Protein AF-A0A3D6BWH7-F1 (afdb_monomer_lite)

Radius of gyration: 14.56 Å; chains: 1; bounding box: 28×41×43 Å

Structure (mmCIF, N/CA/C/O backbone):
data_AF-A0A3D6BWH7-F1
#
_entry.id   AF-A0A3D6BWH7-F1
#
loop_
_atom_site.group_PDB
_atom_site.id
_atom_site.type_symbol
_atom_site.label_atom_id
_atom_site.label_alt_id
_atom_site.label_comp_id
_atom_site.label_asym_id
_atom_site.label_entity_id
_atom_site.label_seq_id
_atom_site.pdbx_PDB_ins_code
_atom_site.Cartn_x
_atom_site.Cartn_y
_atom_site.Cartn_z
_atom_site.occupancy
_atom_site.B_iso_or_equiv
_atom_site.auth_seq_id
_atom_site.auth_comp_id
_atom_site.auth_asym_id
_atom_site.auth_atom_id
_atom_site.pdbx_PDB_model_num
ATOM 1 N N . ASN A 1 1 ? -6.056 -15.758 25.573 1.00 42.22 1 ASN A N 1
ATOM 2 C CA . ASN A 1 1 ? -5.090 -15.306 24.553 1.00 42.22 1 ASN A CA 1
ATOM 3 C C . ASN A 1 1 ? -5.109 -16.272 23.393 1.00 42.22 1 ASN A C 1
ATOM 5 O O . ASN A 1 1 ? -4.435 -17.286 23.454 1.00 42.22 1 ASN A O 1
ATOM 9 N N . SER A 1 2 ? -5.928 -15.989 22.390 1.00 40.78 2 SER A N 1
ATOM 10 C CA . SER A 1 2 ? -5.856 -16.630 21.076 1.00 40.78 2 SER A CA 1
ATOM 11 C C . SER A 1 2 ? -5.538 -15.498 20.094 1.00 40.78 2 SER A C 1
ATOM 13 O O . SER A 1 2 ? -6.094 -14.407 20.285 1.00 40.78 2 SER A O 1
ATOM 15 N N . PRO A 1 3 ? -4.575 -15.661 19.172 1.00 53.16 3 PRO A N 1
ATOM 16 C CA . PRO A 1 3 ? -4.222 -14.595 18.254 1.00 53.16 3 PRO A CA 1
ATOM 17 C C . PRO A 1 3 ? -5.419 -14.379 17.336 1.00 53.16 3 PRO A C 1
ATOM 19 O O . PRO A 1 3 ? -5.933 -15.306 16.714 1.00 53.16 3 PRO A O 1
ATOM 22 N N . VAL A 1 4 ? -5.917 -13.149 17.326 1.00 50.75 4 VAL A N 1
ATOM 23 C CA . VAL A 1 4 ? -6.995 -12.759 16.431 1.00 50.75 4 VAL A CA 1
ATOM 24 C C . VAL A 1 4 ? -6.478 -13.018 15.006 1.00 50.75 4 VAL A C 1
ATOM 26 O O . VAL A 1 4 ? -5.413 -12.509 14.666 1.00 50.75 4 VAL A O 1
ATOM 29 N N . TYR A 1 5 ? -7.201 -13.821 14.218 1.00 54.72 5 TYR A N 1
ATOM 30 C CA . TYR A 1 5 ? -7.025 -14.018 12.764 1.00 54.72 5 TYR A CA 1
ATOM 31 C C . TYR A 1 5 ? -6.102 -15.143 12.238 1.00 54.72 5 TYR A C 1
ATOM 33 O O . TYR A 1 5 ? -5.783 -15.123 11.053 1.00 54.72 5 TYR A O 1
ATOM 41 N N . GLU A 1 6 ? -5.735 -16.162 13.022 1.00 58.31 6 GLU A N 1
ATOM 42 C CA . GLU A 1 6 ? -4.945 -17.311 12.511 1.00 58.31 6 GLU A CA 1
ATOM 43 C C . GLU A 1 6 ? -5.609 -18.023 11.311 1.00 58.31 6 GLU A C 1
ATOM 45 O O . GLU A 1 6 ? -4.957 -18.270 10.295 1.00 58.31 6 GLU A O 1
ATOM 50 N N . ASP A 1 7 ? -6.923 -18.252 11.376 1.00 60.09 7 ASP A N 1
ATOM 51 C CA . ASP A 1 7 ? -7.673 -18.952 10.322 1.00 60.09 7 ASP A CA 1
ATOM 52 C C . ASP A 1 7 ? -7.663 -18.197 8.980 1.00 60.09 7 ASP A C 1
ATOM 54 O O . ASP A 1 7 ? -7.566 -18.810 7.921 1.00 60.09 7 ASP A O 1
ATOM 58 N N . VAL A 1 8 ? -7.680 -16.860 9.017 1.00 59.03 8 VAL A N 1
ATOM 59 C CA . VAL A 1 8 ? -7.667 -15.996 7.820 1.00 59.03 8 VAL A CA 1
ATOM 60 C C . VAL A 1 8 ? -6.304 -16.035 7.130 1.00 59.03 8 VAL A C 1
ATOM 62 O O . VAL A 1 8 ? -6.221 -16.014 5.903 1.00 59.03 8 VAL A O 1
ATOM 65 N N . PHE A 1 9 ? -5.223 -16.106 7.911 1.00 58.84 9 PHE A N 1
ATOM 66 C CA . PHE A 1 9 ? -3.869 -16.193 7.366 1.00 58.84 9 PHE A CA 1
ATOM 67 C C . PHE A 1 9 ? -3.631 -17.545 6.687 1.00 58.84 9 PHE A C 1
ATOM 69 O O . PHE A 1 9 ? -2.983 -17.599 5.644 1.00 58.84 9 PHE A O 1
ATOM 76 N N . LEU A 1 10 ? -4.193 -18.619 7.248 1.00 58.91 10 LEU A N 1
ATOM 77 C CA . LEU A 1 10 ? -4.096 -19.969 6.697 1.00 58.91 10 LEU A CA 1
ATOM 78 C C . LEU A 1 10 ? -4.996 -20.176 5.470 1.00 58.91 10 LEU A C 1
ATOM 80 O O . LEU A 1 10 ? -4.559 -20.792 4.504 1.00 58.91 10 LEU A O 1
ATOM 84 N N . GLU A 1 11 ? -6.228 -19.658 5.477 1.00 60.53 11 GLU A N 1
ATOM 85 C CA . GLU A 1 11 ? -7.183 -19.801 4.364 1.00 60.53 11 GLU A CA 1
ATOM 86 C C . GLU A 1 11 ? -6.723 -19.081 3.085 1.00 60.53 11 GLU A C 1
ATOM 88 O O . GLU A 1 11 ? -7.023 -19.522 1.975 1.00 60.53 11 GLU A O 1
ATOM 93 N N . HIS A 1 12 ? -5.978 -17.985 3.233 1.00 52.50 12 HIS A N 1
ATOM 94 C CA . HIS A 1 12 ? -5.541 -17.144 2.119 1.00 52.50 12 HIS A CA 1
ATOM 95 C C . HIS A 1 12 ? -4.045 -17.257 1.789 1.00 52.50 12 HIS A C 1
ATOM 97 O O . HIS A 1 12 ? -3.532 -16.412 1.056 1.00 52.50 12 HIS A O 1
ATOM 103 N N . ASP A 1 13 ? -3.347 -18.273 2.313 1.00 47.97 13 ASP A N 1
ATOM 104 C CA . ASP A 1 13 ? -1.902 -18.479 2.119 1.00 47.97 13 ASP A CA 1
ATOM 105 C C . ASP A 1 13 ? -1.057 -17.226 2.456 1.00 47.97 13 ASP A C 1
ATOM 107 O O . ASP A 1 13 ? -0.070 -16.899 1.789 1.00 47.97 13 ASP A O 1
ATOM 111 N N . ILE A 1 14 ? -1.432 -16.488 3.506 1.00 50.62 14 ILE A N 1
ATOM 112 C CA . ILE A 1 14 ? -0.702 -15.299 3.960 1.00 50.62 14 ILE A CA 1
ATOM 113 C C . ILE A 1 14 ? 0.504 -15.757 4.791 1.00 50.62 14 ILE A C 1
ATOM 115 O O . ILE A 1 14 ? 0.438 -15.923 6.009 1.00 50.62 14 ILE A O 1
ATOM 119 N N . PHE A 1 15 ? 1.641 -15.948 4.121 1.00 51.91 15 PHE A N 1
ATOM 120 C CA . PHE A 1 15 ? 2.928 -16.249 4.750 1.00 51.91 15 PHE A CA 1
ATOM 121 C C . PHE A 1 15 ? 3.693 -14.960 5.088 1.00 51.91 15 PHE A C 1
ATOM 123 O O . PHE A 1 15 ? 4.290 -14.334 4.213 1.00 51.91 15 PHE A O 1
ATOM 130 N N . THR A 1 16 ? 3.779 -14.585 6.369 1.00 53.59 16 THR A N 1
ATOM 131 C CA . THR A 1 16 ? 4.720 -13.543 6.828 1.00 53.59 16 THR A CA 1
ATOM 132 C C . THR A 1 16 ? 6.123 -14.139 6.995 1.00 53.59 16 THR A C 1
ATOM 134 O O . THR A 1 16 ? 6.623 -14.312 8.105 1.00 53.59 16 THR A O 1
ATOM 137 N N . GLY A 1 17 ? 6.747 -14.523 5.880 1.00 46.84 17 GLY A N 1
ATOM 138 C CA . GLY A 1 17 ? 8.157 -14.935 5.835 1.00 46.84 17 GLY A CA 1
ATOM 139 C C . GLY A 1 17 ? 9.140 -13.764 5.705 1.00 46.84 17 GLY A C 1
ATOM 140 O O . GLY A 1 17 ? 10.347 -13.976 5.750 1.00 46.84 17 GLY A O 1
ATOM 141 N N . ALA A 1 18 ? 8.642 -12.541 5.533 1.00 44.91 18 ALA A N 1
ATOM 142 C CA . ALA A 1 18 ? 9.437 -11.336 5.344 1.00 44.91 18 ALA A CA 1
ATOM 143 C C . ALA A 1 18 ? 8.948 -10.243 6.293 1.00 44.91 18 ALA A C 1
ATOM 145 O O . ALA A 1 18 ? 7.773 -10.208 6.655 1.00 44.91 18 ALA A O 1
ATOM 146 N N . GLU A 1 19 ? 9.863 -9.362 6.672 1.00 56.44 19 GLU A N 1
ATOM 147 C CA . GLU A 1 19 ? 9.758 -8.243 7.614 1.00 56.44 19 GLU A CA 1
ATOM 148 C C . GLU A 1 19 ? 8.812 -7.120 7.130 1.00 56.44 19 GLU A C 1
ATOM 150 O O . GLU A 1 19 ? 9.085 -5.933 7.309 1.00 56.44 19 GLU A O 1
ATOM 155 N N . GLY A 1 20 ? 7.711 -7.484 6.471 1.00 60.56 20 GLY A N 1
ATOM 156 C CA . GLY A 1 20 ? 6.748 -6.578 5.870 1.00 60.56 20 GLY A CA 1
ATOM 157 C C . GLY A 1 20 ? 6.036 -5.730 6.914 1.00 60.56 20 GLY A C 1
ATOM 158 O O . GLY A 1 20 ? 5.569 -6.220 7.944 1.00 60.56 20 GLY A O 1
ATOM 159 N N . LEU A 1 21 ? 5.934 -4.436 6.623 1.00 75.06 21 LEU A N 1
ATOM 160 C CA . LEU A 1 21 ? 5.144 -3.513 7.417 1.00 75.06 21 LEU A CA 1
ATOM 161 C C . LEU A 1 21 ? 3.660 -3.815 7.196 1.00 75.06 21 LEU A C 1
ATOM 163 O O . LEU A 1 21 ? 3.205 -3.911 6.055 1.00 75.06 21 LEU A O 1
ATOM 167 N N . TYR A 1 22 ? 2.898 -3.899 8.281 1.00 86.25 22 TYR A N 1
ATOM 168 C CA . TYR A 1 22 ? 1.444 -3.909 8.225 1.00 86.25 22 TYR A CA 1
ATOM 169 C C . TYR A 1 22 ? 0.857 -2.900 9.207 1.00 86.25 22 TYR A C 1
ATOM 171 O O . TYR A 1 22 ? 1.475 -2.538 10.211 1.00 86.25 22 TYR A O 1
ATOM 179 N N . ARG A 1 23 ? -0.360 -2.445 8.916 1.00 88.44 23 ARG A N 1
ATOM 180 C CA . ARG A 1 23 ? -1.132 -1.556 9.779 1.00 88.44 23 ARG A CA 1
ATOM 181 C C . ARG A 1 23 ? -2.611 -1.900 9.678 1.00 88.44 23 ARG A C 1
ATOM 183 O O . ARG A 1 23 ? -3.134 -2.038 8.580 1.00 88.44 23 ARG A O 1
ATOM 190 N N . ILE A 1 24 ? -3.288 -1.980 10.819 1.00 90.25 24 ILE A N 1
ATOM 191 C CA . ILE A 1 24 ? -4.752 -2.052 10.881 1.00 90.25 24 ILE A CA 1
ATOM 192 C C . ILE A 1 24 ? -5.284 -0.628 11.074 1.00 90.25 24 ILE A C 1
ATOM 194 O O . ILE A 1 24 ? -4.836 0.092 11.970 1.00 90.25 24 ILE A O 1
ATOM 198 N N . PHE A 1 25 ? -6.205 -0.208 10.214 1.00 91.12 25 PHE A N 1
ATOM 199 C CA . PHE A 1 25 ? -6.870 1.089 10.273 1.00 91.12 25 PHE A CA 1
ATOM 200 C C . PHE A 1 25 ? -8.045 1.074 11.270 1.00 91.12 25 PHE A C 1
ATOM 202 O O . PHE A 1 25 ? -8.570 0.006 11.588 1.00 91.12 25 PHE A O 1
ATOM 209 N N . PRO A 1 26 ? -8.512 2.241 11.765 1.00 92.19 26 PRO A N 1
ATOM 210 C CA . PRO A 1 26 ? -9.602 2.298 12.748 1.00 92.19 26 PRO A CA 1
ATOM 211 C C . PRO A 1 26 ? -10.925 1.686 12.273 1.00 92.19 26 PRO A C 1
ATOM 213 O O . PRO A 1 26 ? -11.724 1.244 13.094 1.00 92.19 26 PRO A O 1
ATOM 216 N N . ASN A 1 27 ? -11.163 1.657 10.959 1.00 90.75 27 ASN A N 1
ATOM 217 C CA . ASN A 1 27 ? -12.340 1.032 10.355 1.00 90.75 27 ASN A CA 1
ATOM 218 C C . ASN A 1 27 ? -12.219 -0.501 10.215 1.00 90.75 27 ASN A C 1
ATOM 220 O O . ASN A 1 27 ? -13.172 -1.134 9.769 1.00 90.75 27 ASN A O 1
ATOM 224 N N . GLY A 1 28 ? -11.084 -1.092 10.605 1.00 88.81 28 GLY A N 1
ATOM 225 C CA . GLY A 1 28 ? -10.821 -2.530 10.530 1.00 88.81 28 GLY A CA 1
ATOM 226 C C . GLY A 1 28 ? -10.149 -2.993 9.237 1.00 88.81 28 GLY A C 1
ATOM 227 O O . GLY A 1 28 ? -9.780 -4.161 9.143 1.00 88.81 28 GLY A O 1
ATOM 228 N N . ASP A 1 29 ? -9.945 -2.102 8.267 1.00 92.38 29 ASP A N 1
ATOM 229 C CA . ASP A 1 29 ? -9.196 -2.416 7.052 1.00 92.38 29 ASP A CA 1
ATOM 230 C C . ASP A 1 29 ? -7.705 -2.606 7.383 1.00 92.38 29 ASP A C 1
ATOM 232 O O . ASP A 1 29 ? -7.173 -2.001 8.317 1.00 92.38 29 ASP A O 1
ATOM 236 N N . MET A 1 30 ? -7.005 -3.431 6.609 1.00 89.88 30 MET A N 1
ATOM 237 C CA . MET A 1 30 ? -5.588 -3.728 6.820 1.00 89.88 30 MET A CA 1
ATOM 238 C C . MET A 1 30 ? -4.763 -3.295 5.617 1.00 89.88 30 MET A C 1
ATOM 240 O O . MET A 1 30 ? -5.008 -3.728 4.494 1.00 89.88 30 MET A O 1
ATOM 244 N N . PHE A 1 31 ? -3.743 -2.488 5.878 1.00 92.75 31 PHE A N 1
ATOM 245 C CA . PHE A 1 31 ? -2.654 -2.207 4.957 1.00 92.75 31 PHE A CA 1
ATOM 246 C C . PHE A 1 31 ? -1.480 -3.154 5.209 1.00 92.75 31 PHE A C 1
ATOM 248 O O . PHE A 1 31 ? -1.144 -3.421 6.365 1.00 92.75 31 PHE A O 1
ATOM 255 N N . PHE A 1 32 ? -0.819 -3.611 4.145 1.00 89.38 32 PHE A N 1
ATOM 256 C CA . PHE A 1 32 ? 0.475 -4.286 4.247 1.00 89.38 32 PHE A CA 1
ATOM 257 C C . PHE A 1 32 ? 1.335 -4.113 2.988 1.00 89.38 32 PHE A C 1
ATOM 259 O O . PHE A 1 32 ? 0.832 -3.862 1.890 1.00 89.38 32 PHE A O 1
ATOM 266 N N . GLU A 1 33 ? 2.647 -4.256 3.167 1.00 89.25 33 GLU A N 1
ATOM 267 C CA . GLU A 1 33 ? 3.660 -4.177 2.113 1.00 89.25 33 GLU A CA 1
ATOM 268 C C . GLU A 1 33 ? 4.260 -5.563 1.833 1.00 89.25 33 GLU A C 1
ATOM 270 O O . GLU A 1 33 ? 4.867 -6.191 2.703 1.00 89.25 33 GLU A O 1
ATOM 275 N N . GLU A 1 34 ? 4.127 -6.034 0.594 1.00 87.44 34 GLU A N 1
ATOM 276 C CA . GLU A 1 34 ? 4.770 -7.256 0.113 1.00 87.44 34 GLU A CA 1
ATOM 277 C C . GLU A 1 34 ? 6.217 -6.942 -0.299 1.00 87.44 34 GLU A C 1
ATOM 279 O O . GLU A 1 34 ? 6.522 -6.715 -1.470 1.00 87.44 34 GLU A O 1
ATOM 284 N N . GLN A 1 35 ? 7.120 -6.895 0.683 1.00 79.81 35 GLN A N 1
ATOM 285 C CA . GLN A 1 35 ? 8.489 -6.387 0.508 1.00 79.81 35 GLN A CA 1
ATOM 286 C C . GLN A 1 35 ? 9.284 -7.030 -0.632 1.00 79.81 35 GLN A C 1
ATOM 288 O O . GLN A 1 35 ? 10.070 -6.347 -1.273 1.00 79.81 35 GLN A O 1
ATOM 293 N N . GLY A 1 36 ? 9.106 -8.324 -0.909 1.00 82.50 36 GLY A N 1
ATOM 294 C CA . GLY A 1 36 ? 9.867 -8.996 -1.970 1.00 82.50 36 GLY A CA 1
ATOM 295 C C . GLY A 1 36 ? 9.514 -8.507 -3.377 1.00 82.50 36 GLY A C 1
ATOM 296 O O . GLY A 1 36 ? 10.365 -8.502 -4.264 1.00 82.50 36 GLY A O 1
ATOM 297 N N . SER A 1 37 ? 8.266 -8.086 -3.582 1.00 87.12 37 SER A N 1
ATOM 298 C CA . SER A 1 37 ? 7.745 -7.653 -4.879 1.00 87.12 37 SER A CA 1
ATOM 299 C C . SER A 1 37 ? 7.436 -6.159 -4.929 1.00 87.12 37 SER A C 1
ATOM 301 O O . SER A 1 37 ? 7.157 -5.647 -6.008 1.00 87.12 37 SER A O 1
ATOM 303 N N . GLY A 1 38 ? 7.496 -5.442 -3.804 1.00 88.94 38 GLY A N 1
ATOM 304 C CA . GLY A 1 38 ? 7.202 -4.012 -3.717 1.00 88.94 38 GLY A CA 1
ATOM 305 C C . GLY A 1 38 ? 5.733 -3.661 -3.949 1.00 88.94 38 GLY A C 1
ATOM 306 O O . GLY A 1 38 ? 5.427 -2.549 -4.385 1.00 88.94 38 GLY A O 1
ATOM 307 N N . ILE A 1 39 ? 4.826 -4.612 -3.710 1.00 91.25 39 ILE A N 1
ATOM 308 C CA . ILE A 1 39 ? 3.385 -4.410 -3.880 1.00 91.25 39 ILE A CA 1
ATOM 309 C C . ILE A 1 39 ? 2.787 -3.890 -2.572 1.00 91.25 39 ILE A C 1
ATOM 311 O O . ILE A 1 39 ? 3.031 -4.425 -1.492 1.00 91.25 39 ILE A O 1
ATOM 315 N N . LEU A 1 40 ? 1.975 -2.844 -2.690 1.00 92.69 40 LEU A N 1
ATOM 316 C CA . LEU A 1 40 ? 1.216 -2.247 -1.600 1.00 92.69 40 LEU A CA 1
ATOM 317 C C . LEU A 1 40 ? -0.227 -2.735 -1.650 1.00 92.69 40 LEU A C 1
ATOM 319 O O . LEU A 1 40 ? -0.866 -2.700 -2.709 1.00 92.69 40 LEU A O 1
ATOM 323 N N . TRP A 1 41 ? -0.748 -3.130 -0.493 1.00 92.44 41 TRP A N 1
ATOM 324 C CA . TRP A 1 41 ? -2.065 -3.733 -0.367 1.00 92.44 41 TRP A CA 1
ATOM 325 C C . TRP A 1 41 ? -2.920 -3.018 0.674 1.00 92.44 41 TRP A C 1
ATOM 327 O O . TRP A 1 41 ? -2.423 -2.619 1.724 1.00 92.44 41 TRP A O 1
ATOM 337 N N . VAL A 1 42 ? -4.221 -2.912 0.398 1.00 92.50 42 VAL A N 1
ATOM 338 C CA . VAL A 1 42 ? -5.260 -2.664 1.407 1.00 92.50 42 VAL A CA 1
ATOM 339 C C . VAL A 1 42 ? -6.364 -3.695 1.213 1.00 92.50 42 VAL A C 1
ATOM 341 O O . VAL A 1 42 ? -6.884 -3.843 0.104 1.00 92.50 42 VAL A O 1
ATOM 344 N N . ILE A 1 43 ? -6.725 -4.395 2.283 1.00 89.75 43 ILE A N 1
ATOM 345 C CA . ILE A 1 43 ? -7.785 -5.406 2.302 1.00 89.75 43 ILE A CA 1
ATOM 346 C C . ILE A 1 43 ? -8.817 -5.079 3.380 1.00 89.75 43 ILE A C 1
ATOM 348 O O . ILE A 1 43 ? -8.503 -4.438 4.382 1.00 89.75 43 ILE A O 1
ATOM 352 N N . ASN A 1 44 ? -10.043 -5.549 3.183 1.00 88.25 44 ASN A N 1
ATOM 353 C CA . ASN A 1 44 ? -11.106 -5.496 4.176 1.00 88.25 44 ASN A CA 1
ATOM 354 C C . ASN A 1 44 ? -11.960 -6.770 4.139 1.00 88.25 44 ASN A C 1
ATOM 356 O O . ASN A 1 44 ? -11.695 -7.694 3.370 1.00 88.25 44 ASN A O 1
ATOM 360 N N . GLN A 1 45 ? -13.023 -6.806 4.943 1.00 88.38 45 GLN A N 1
ATOM 361 C CA . GLN A 1 45 ? -13.942 -7.950 5.023 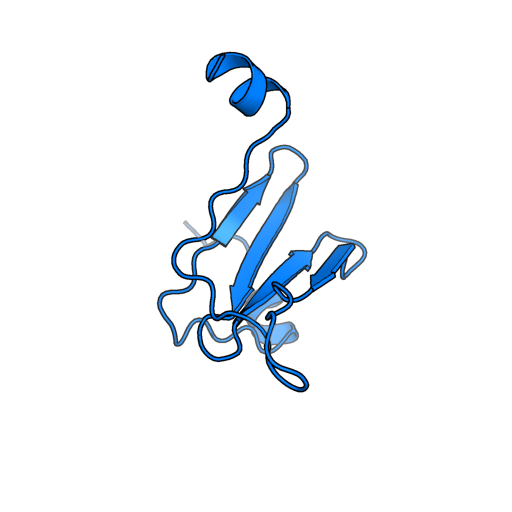1.00 88.38 45 GLN A CA 1
ATOM 362 C C . GLN A 1 45 ? -14.665 -8.298 3.705 1.00 88.38 45 GLN A C 1
ATOM 364 O O . GLN A 1 45 ? -15.250 -9.371 3.595 1.00 88.38 45 GLN A O 1
ATOM 369 N N . TYR A 1 46 ? -14.661 -7.399 2.717 1.00 92.00 46 TYR A N 1
ATOM 370 C CA . TYR A 1 46 ? -15.266 -7.599 1.399 1.00 92.00 46 TYR A CA 1
ATOM 371 C C . TYR A 1 46 ? -14.233 -7.924 0.307 1.00 92.00 46 TYR A C 1
ATOM 373 O O . TYR A 1 46 ? -14.622 -8.175 -0.834 1.00 92.00 46 TYR A O 1
ATOM 381 N N . GLY A 1 47 ? -12.934 -7.929 0.631 1.00 83.81 47 GLY A N 1
ATOM 382 C CA . GLY A 1 47 ? -11.847 -8.273 -0.284 1.00 83.81 47 GLY A CA 1
ATOM 383 C C . GLY A 1 47 ? -10.796 -7.171 -0.448 1.00 83.81 47 GLY A C 1
ATOM 384 O O . GLY A 1 47 ? -10.485 -6.430 0.483 1.00 83.81 47 GLY A O 1
ATOM 385 N N . VAL A 1 48 ? -10.198 -7.095 -1.642 1.00 90.44 48 VAL A N 1
ATOM 386 C CA . VAL A 1 48 ? -9.091 -6.174 -1.952 1.00 90.44 48 VAL A CA 1
ATOM 387 C C . VAL A 1 48 ? -9.624 -4.777 -2.273 1.00 90.44 48 VAL A C 1
ATOM 389 O O . VAL A 1 48 ? -10.353 -4.596 -3.247 1.00 90.44 48 VAL A O 1
ATOM 392 N N . VAL A 1 49 ? -9.207 -3.786 -1.486 1.00 93.88 49 VAL A N 1
ATOM 393 C CA . VAL A 1 49 ? -9.522 -2.360 -1.676 1.00 93.88 49 VAL A CA 1
ATOM 394 C C . VAL A 1 49 ? -8.457 -1.678 -2.532 1.00 93.88 49 VAL A C 1
ATOM 396 O O . VAL A 1 49 ? -8.776 -0.872 -3.405 1.00 93.88 49 VAL A O 1
ATOM 399 N N . LEU A 1 50 ? -7.187 -2.018 -2.302 1.00 93.88 50 LEU A N 1
ATOM 400 C CA . LEU A 1 50 ? -6.047 -1.491 -3.043 1.00 93.88 50 LEU A CA 1
ATOM 401 C C . LEU A 1 50 ? -5.042 -2.608 -3.318 1.00 93.88 50 LEU A C 1
ATOM 403 O O . LEU A 1 50 ? -4.681 -3.366 -2.421 1.00 93.88 50 LEU A O 1
ATOM 407 N N . LYS A 1 51 ? -4.549 -2.648 -4.554 1.00 93.31 51 LYS A N 1
ATOM 408 C CA . LYS A 1 51 ? -3.347 -3.381 -4.951 1.00 93.31 51 LYS A CA 1
ATOM 409 C C . LYS A 1 51 ? -2.588 -2.514 -5.940 1.00 93.31 51 LYS A C 1
ATOM 411 O O . LYS A 1 51 ? -3.085 -2.272 -7.039 1.00 93.31 51 LYS A O 1
ATOM 416 N N . THR A 1 52 ? -1.418 -2.020 -5.559 1.00 95.31 52 THR A N 1
ATOM 417 C CA . THR A 1 52 ? -0.655 -1.101 -6.413 1.00 95.31 52 THR A CA 1
ATOM 418 C C . THR A 1 52 ? 0.851 -1.231 -6.211 1.00 95.31 52 THR A C 1
ATOM 420 O O . THR A 1 52 ? 1.311 -1.887 -5.281 1.00 95.31 52 THR A O 1
ATOM 423 N N . THR A 1 53 ? 1.616 -0.587 -7.085 1.00 94.44 53 THR A N 1
ATOM 424 C CA . THR A 1 53 ? 3.063 -0.396 -6.958 1.00 94.44 53 THR A CA 1
ATOM 425 C C . THR A 1 53 ? 3.401 1.087 -7.095 1.00 94.44 53 THR A C 1
ATOM 42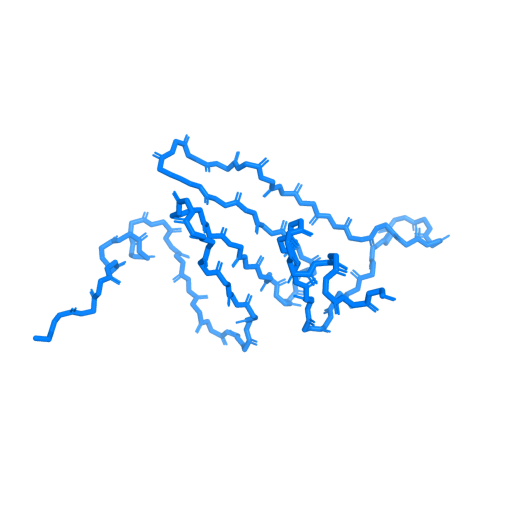7 O O . THR A 1 53 ? 2.626 1.878 -7.642 1.00 94.44 53 THR A O 1
ATOM 430 N N . LEU A 1 54 ? 4.569 1.488 -6.593 1.00 94.06 54 LEU A N 1
ATOM 431 C CA . LEU A 1 54 ? 5.089 2.837 -6.805 1.00 94.06 54 LEU A CA 1
ATOM 432 C C . LEU A 1 54 ? 5.781 2.890 -8.167 1.00 94.06 54 LEU A C 1
ATOM 434 O O . LEU A 1 54 ? 6.864 2.338 -8.339 1.00 94.06 54 LEU A O 1
ATOM 438 N N . LYS A 1 55 ? 5.146 3.525 -9.154 1.00 94.94 55 LYS A N 1
ATOM 439 C CA . LYS A 1 55 ? 5.666 3.592 -10.526 1.00 94.94 55 LYS A CA 1
ATOM 440 C C . LYS A 1 55 ? 7.101 4.140 -10.557 1.00 94.94 55 LYS A C 1
ATOM 442 O O . LYS A 1 55 ? 7.376 5.166 -9.942 1.00 94.94 55 LYS A O 1
ATOM 447 N N . SER A 1 56 ? 7.981 3.468 -11.304 1.00 95.88 56 SER A N 1
ATOM 448 C CA . SER A 1 56 ? 9.337 3.952 -11.578 1.00 95.88 56 SER A CA 1
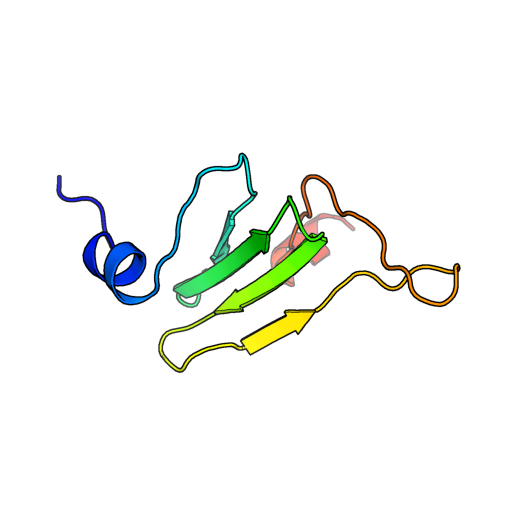ATOM 449 C C . SER A 1 56 ? 9.362 4.877 -12.794 1.00 95.88 56 SER A C 1
ATOM 451 O O . SER A 1 56 ? 8.506 4.797 -13.678 1.00 95.88 56 SER A O 1
ATOM 453 N N . ASP A 1 57 ? 10.395 5.712 -12.863 1.00 96.62 57 ASP A N 1
ATOM 454 C CA . ASP A 1 57 ? 10.732 6.489 -14.057 1.00 96.62 57 ASP A CA 1
ATOM 455 C C . ASP A 1 57 ? 11.396 5.626 -15.151 1.00 96.62 57 ASP A C 1
ATOM 457 O O . ASP A 1 57 ? 11.541 6.071 -16.289 1.00 96.62 57 ASP A O 1
ATOM 461 N N . ILE A 1 58 ? 11.782 4.383 -14.831 1.00 96.50 58 ILE A N 1
ATOM 462 C CA . ILE A 1 58 ? 12.342 3.409 -15.776 1.00 96.50 58 ILE A CA 1
ATOM 463 C C . ILE A 1 58 ? 11.219 2.511 -16.307 1.00 96.50 58 ILE A C 1
ATOM 465 O O . ILE A 1 58 ? 10.502 1.861 -15.544 1.00 96.50 58 ILE A O 1
ATOM 469 N N . GLU A 1 59 ? 11.082 2.448 -17.632 1.00 95.69 59 GLU A N 1
ATOM 470 C CA . GLU A 1 59 ? 10.068 1.625 -18.292 1.00 95.69 59 GLU A CA 1
ATOM 471 C C . GLU A 1 59 ? 10.216 0.139 -17.931 1.00 95.69 59 GLU A C 1
ATOM 473 O O . GLU A 1 59 ? 11.308 -0.425 -17.983 1.00 95.69 59 GLU A O 1
ATOM 478 N N . GLY A 1 60 ? 9.098 -0.495 -17.565 1.00 94.19 60 GLY A N 1
ATOM 479 C CA . GLY A 1 60 ? 9.056 -1.902 -17.158 1.00 94.19 60 GLY A CA 1
ATOM 480 C C . GLY A 1 60 ? 9.389 -2.162 -15.686 1.00 94.19 60 GLY A C 1
ATOM 481 O O . GLY A 1 60 ? 9.326 -3.316 -15.267 1.00 94.19 60 GLY A O 1
ATOM 482 N N . TYR A 1 61 ? 9.692 -1.125 -14.897 1.00 95.06 61 TYR A N 1
ATOM 483 C CA . TYR A 1 61 ? 10.023 -1.246 -13.475 1.00 95.06 61 TYR A CA 1
ATOM 484 C C . TYR A 1 61 ? 9.067 -0.450 -12.575 1.00 95.06 61 TYR A C 1
ATOM 486 O O . TYR A 1 61 ? 8.389 0.494 -12.990 1.00 95.06 61 TYR A O 1
ATOM 494 N N . HIS A 1 62 ? 9.059 -0.810 -11.295 1.00 95.62 62 HIS A N 1
ATOM 495 C CA . HIS A 1 62 ? 8.479 -0.034 -10.202 1.00 95.62 62 HIS A CA 1
ATOM 496 C C . HIS A 1 62 ? 9.488 0.054 -9.054 1.00 95.62 62 HIS A C 1
ATOM 498 O O . HIS A 1 62 ? 10.415 -0.752 -8.963 1.00 95.62 62 HIS A O 1
ATOM 504 N N . TYR A 1 63 ? 9.350 1.070 -8.209 1.00 94.81 63 TYR A N 1
ATOM 505 C CA . TYR A 1 63 ? 10.197 1.240 -7.037 1.00 94.81 63 TYR A CA 1
ATOM 506 C C . TYR A 1 63 ? 9.885 0.177 -5.988 1.00 94.81 63 TYR A C 1
ATOM 508 O O . TYR A 1 63 ? 8.724 -0.172 -5.782 1.00 94.81 63 TYR A O 1
ATOM 516 N N . LEU A 1 64 ? 10.928 -0.290 -5.302 1.00 93.19 64 LEU A N 1
ATOM 517 C CA . LEU A 1 64 ? 10.800 -1.133 -4.124 1.00 93.19 64 LEU A CA 1
ATOM 518 C C . LEU A 1 64 ? 10.617 -0.220 -2.901 1.00 93.19 64 LEU A C 1
ATOM 520 O O . LEU A 1 64 ? 11.598 0.405 -2.482 1.00 93.19 64 LEU A O 1
ATOM 524 N N . PRO A 1 65 ? 9.391 -0.063 -2.367 1.00 88.00 65 PRO A N 1
ATOM 525 C CA . PRO A 1 65 ? 9.205 0.626 -1.104 1.00 88.00 65 PRO A CA 1
ATOM 526 C C . PRO A 1 65 ? 9.972 -0.088 0.009 1.00 88.00 65 PRO A C 1
ATOM 528 O O . PRO A 1 65 ? 10.304 -1.268 -0.082 1.00 88.00 65 PRO A O 1
ATOM 531 N N . ASN A 1 66 ? 10.283 0.677 1.045 1.00 83.25 66 ASN A N 1
ATOM 532 C CA . ASN A 1 66 ? 10.875 0.168 2.264 1.00 83.25 66 ASN A CA 1
ATOM 533 C C . ASN A 1 66 ? 10.257 0.969 3.409 1.00 83.25 66 ASN A C 1
ATOM 535 O O . ASN A 1 66 ? 10.527 2.164 3.529 1.00 83.25 66 ASN A O 1
ATOM 539 N N . TRP A 1 67 ? 9.437 0.310 4.230 1.00 84.12 67 TRP A N 1
ATOM 540 C CA . TRP A 1 67 ? 8.781 0.897 5.408 1.00 84.12 67 TRP A CA 1
ATOM 541 C C . TRP A 1 67 ? 7.792 2.013 5.036 1.00 84.12 67 TRP A C 1
ATOM 543 O O . TRP A 1 67 ? 7.893 3.144 5.511 1.00 84.12 67 TRP A O 1
ATOM 553 N N . THR A 1 68 ? 6.821 1.697 4.17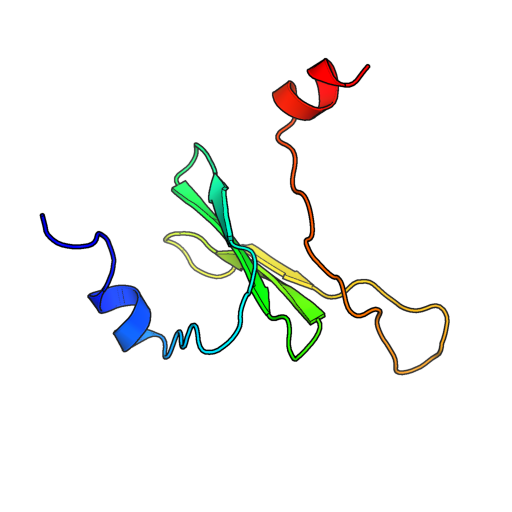5 1.00 88.94 68 THR A N 1
ATOM 554 C CA . THR A 1 68 ? 5.803 2.659 3.723 1.00 88.94 68 THR A CA 1
ATOM 555 C C . THR A 1 68 ? 4.923 3.163 4.868 1.00 88.94 68 THR A C 1
ATOM 557 O O . THR A 1 68 ? 4.082 2.435 5.388 1.00 88.94 68 THR A O 1
ATOM 560 N N . THR A 1 69 ? 5.019 4.444 5.215 1.00 88.25 69 THR A N 1
ATOM 561 C CA . THR A 1 69 ? 4.124 5.034 6.219 1.00 88.25 69 THR A CA 1
ATOM 562 C C . THR A 1 69 ? 2.781 5.425 5.609 1.00 88.25 69 THR A C 1
ATOM 564 O O . THR A 1 69 ? 2.716 6.107 4.588 1.00 88.25 69 THR A O 1
ATOM 567 N N . THR A 1 70 ? 1.698 5.037 6.274 1.00 89.56 70 THR A N 1
ATOM 568 C CA . THR A 1 70 ? 0.333 5.487 5.975 1.00 89.56 70 THR A CA 1
ATOM 569 C C . THR A 1 70 ? -0.097 6.529 7.000 1.00 89.56 70 THR A C 1
ATOM 571 O O . THR A 1 70 ? 0.322 6.453 8.154 1.00 89.56 70 THR A O 1
ATOM 574 N N . TYR A 1 71 ? -0.953 7.468 6.599 1.00 91.38 71 TYR A N 1
ATOM 575 C CA . TYR A 1 71 ? -1.535 8.476 7.485 1.00 91.38 71 TYR A CA 1
ATOM 576 C C . TYR A 1 71 ? -3.046 8.525 7.282 1.00 91.38 71 TYR A C 1
ATOM 578 O O . TYR A 1 71 ? -3.522 8.467 6.149 1.00 91.38 71 TYR A O 1
ATOM 586 N N . LEU A 1 72 ? -3.784 8.639 8.380 1.00 91.31 72 LEU A N 1
ATOM 587 C CA . LEU A 1 72 ? -5.180 9.064 8.367 1.00 91.31 72 LEU A CA 1
ATOM 588 C C . LEU A 1 72 ? -5.250 10.581 8.166 1.00 91.31 72 LEU A C 1
ATOM 590 O O . LEU A 1 72 ? -4.292 11.289 8.476 1.00 91.31 72 LEU A O 1
ATOM 594 N N . ASP A 1 73 ? -6.395 11.091 7.716 1.00 91.50 73 ASP A N 1
ATOM 595 C CA . ASP A 1 73 ? -6.578 12.531 7.486 1.00 91.50 73 ASP A CA 1
ATOM 596 C C . ASP A 1 73 ? -6.259 13.365 8.739 1.00 91.50 73 ASP A C 1
ATOM 598 O O . ASP A 1 73 ? -5.537 14.359 8.655 1.00 91.50 73 ASP A O 1
ATOM 602 N N . ASP A 1 74 ? -6.715 12.923 9.914 1.00 90.56 74 ASP A N 1
ATOM 603 C CA . ASP A 1 74 ? -6.442 13.599 11.189 1.00 90.56 74 ASP A CA 1
ATOM 604 C C . ASP A 1 74 ? -4.951 13.534 11.580 1.00 90.56 74 ASP A C 1
ATOM 606 O O . ASP A 1 74 ? -4.403 14.486 12.139 1.00 90.56 74 ASP A O 1
ATOM 610 N N . GLU A 1 75 ? -4.260 12.434 11.252 1.00 90.31 75 GLU A N 1
ATOM 611 C CA . GLU A 1 75 ? -2.814 12.290 11.483 1.00 90.31 75 GLU A CA 1
ATOM 612 C C . GLU A 1 75 ? -2.034 13.234 10.566 1.00 90.31 75 GLU A C 1
ATOM 614 O O . GLU A 1 75 ? -1.110 13.911 11.012 1.00 90.31 75 GLU A O 1
ATOM 619 N N . LEU A 1 76 ? -2.439 13.331 9.300 1.00 91.06 76 LEU A N 1
ATOM 620 C CA . LEU A 1 76 ? -1.824 14.220 8.323 1.00 91.06 76 LEU A CA 1
ATOM 621 C C . LEU A 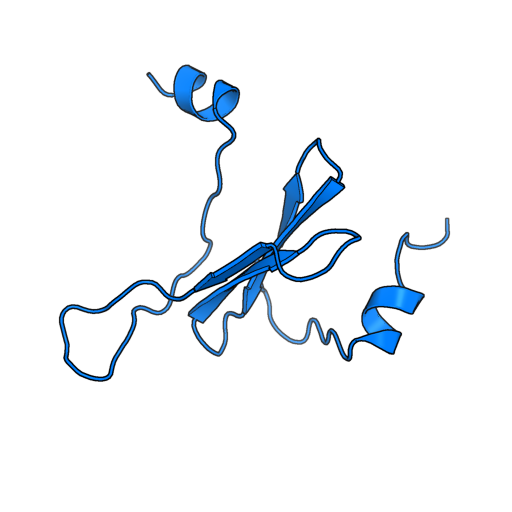1 76 ? -1.996 15.695 8.705 1.00 91.06 76 LEU A C 1
ATOM 623 O O . LEU A 1 76 ? -1.065 16.484 8.549 1.00 91.06 76 LEU A O 1
ATOM 627 N N . GLN A 1 77 ? -3.161 16.075 9.234 1.00 89.06 77 GLN A N 1
ATOM 628 C CA . GLN A 1 77 ? -3.405 17.435 9.721 1.00 89.06 77 GLN A CA 1
ATOM 629 C C . GLN A 1 77 ? -2.501 17.805 10.901 1.00 89.06 77 GLN A C 1
ATOM 631 O O . GLN A 1 77 ? -2.090 18.955 10.994 1.00 89.06 77 GLN A O 1
ATOM 636 N N . SER A 1 78 ? -2.146 16.843 11.759 1.00 85.06 78 SER A N 1
ATOM 637 C CA . SER A 1 78 ? -1.255 17.073 12.907 1.00 85.06 78 SER A CA 1
ATOM 638 C C . SER A 1 78 ? 0.217 17.315 12.540 1.00 85.06 78 SER A C 1
ATOM 640 O O . SER A 1 78 ? 1.005 17.710 13.399 1.00 85.06 78 SER A O 1
ATOM 642 N N . LEU A 1 79 ? 0.594 17.070 11.279 1.00 80.50 79 LEU A N 1
ATOM 643 C CA . LEU A 1 79 ? 1.949 17.283 10.760 1.00 80.50 79 LEU A CA 1
ATOM 644 C C . LEU A 1 79 ? 2.183 18.702 10.209 1.00 80.50 79 LEU A C 1
ATOM 646 O O . LEU A 1 79 ? 3.331 19.031 9.907 1.00 80.50 79 LEU A O 1
ATOM 650 N N . ASN A 1 80 ? 1.126 19.512 10.061 1.00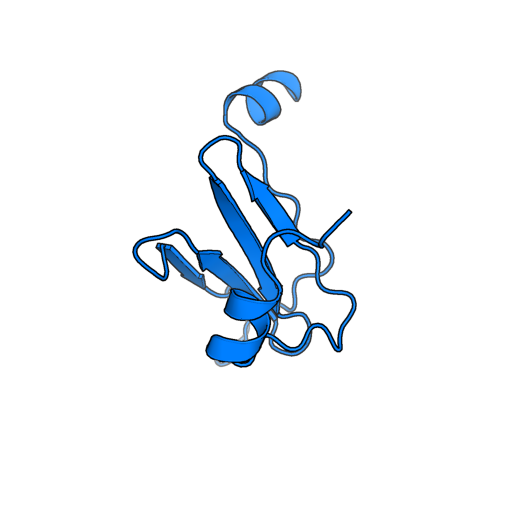 67.19 80 ASN A N 1
ATOM 651 C CA . ASN A 1 80 ? 1.171 20.895 9.560 1.00 67.19 80 ASN A CA 1
ATOM 652 C C . ASN A 1 80 ? 1.030 21.914 10.696 1.00 67.19 80 ASN A C 1
ATOM 654 O O . ASN A 1 80 ? 1.639 23.001 10.569 1.00 67.19 80 ASN A O 1
#

pLDDT: mean 80.67, std 16.8, range [40.78, 96.62]

Organism: NCBI:txid1137281

Sequence (80 aa):
NSPVYEDVFLEHDIFTGAEGLYRIFPNGDMFFEEQGSGILWVINQYGVVLKTTLKSDIEGYHYLPNWTTTYLDDELQSLN

Foldseek 3Di:
DDPPQPVVCVVVVPDPPDPWDKDQDPVRWIWIAPQVQQWTFIADPVGTPDTDFAPDPDPPDGDRDDPDDDDDPVRVVVVD

Secondary structure (DSSP, 8-state):
---TTHHHHHHTT----S---EEE-TTS-EEEEETTTTEEEEEETTEEEEEEEEE-SSTT-EE--SS-----HHHHHTT-